Protein AF-A0A2P5MV17-F1 (afdb_monomer_lite)

pLDDT: mean 78.32, std 15.2, range [37.12, 91.5]

Secondary structure (DSSP, 8-state):
-------EE-HHHHHHHHT--HHHHHHHHHHTSSPPPSEETTEEEEHHHHHHHHHHHHHHHTTS--

Radius of gyration: 13.16 Å; chains: 1; bounding box: 39×28×30 Å

Foldseek 3Di:
DDPPDQDKDALVNVCVVVVHDSVVVVVCVVVVVADAAPDVVVGIHGPVVRVVSVVVVVVVVVVVPD

Sequence (66 aa):
MTAKEKEFLKINDMVEKLGVTRTQFWRMRKAGEVPQPVIRNPQMWLASQIKEFYERRVKKEDVETL

Structure (mmCIF, N/CA/C/O backbone):
data_AF-A0A2P5MV17-F1
#
_entry.id   AF-A0A2P5MV17-F1
#
loop_
_atom_site.group_PDB
_atom_site.id
_atom_site.type_symbol
_atom_site.label_atom_id
_atom_site.label_alt_id
_atom_site.label_comp_id
_atom_site.label_asym_id
_atom_site.label_entity_id
_atom_site.label_seq_id
_atom_site.pdbx_PDB_ins_code
_atom_site.Cartn_x
_atom_site.Cartn_y
_atom_site.Cartn_z
_atom_site.occupancy
_atom_site.B_iso_or_equiv
_atom_site.auth_seq_id
_atom_site.auth_comp_id
_atom_site.auth_asym_id
_atom_site.auth_atom_id
_atom_site.pdbx_PDB_model_num
ATOM 1 N N . MET A 1 1 ? 7.102 18.946 -20.008 1.00 37.12 1 MET A N 1
ATOM 2 C CA . MET A 1 1 ? 7.195 17.476 -20.132 1.00 37.12 1 MET A CA 1
ATOM 3 C C . MET A 1 1 ? 7.452 16.910 -18.744 1.00 37.12 1 MET A C 1
ATOM 5 O O . MET A 1 1 ? 8.594 16.874 -18.315 1.00 37.12 1 MET A O 1
ATOM 9 N N . THR A 1 2 ? 6.411 16.585 -17.981 1.00 45.97 2 THR A N 1
ATOM 10 C CA . THR A 1 2 ? 6.582 16.010 -16.640 1.00 45.97 2 THR A CA 1
ATOM 11 C C . THR A 1 2 ? 6.769 14.511 -16.794 1.00 45.97 2 THR A C 1
ATOM 13 O O . THR A 1 2 ? 5.827 13.792 -17.128 1.00 45.97 2 THR A O 1
ATOM 16 N N . ALA A 1 3 ? 8.007 14.051 -16.613 1.00 50.03 3 ALA A N 1
ATOM 17 C CA . ALA A 1 3 ? 8.317 12.647 -16.410 1.00 50.03 3 ALA A CA 1
ATOM 18 C C . ALA A 1 3 ? 7.480 12.173 -15.218 1.00 50.03 3 ALA A C 1
ATOM 20 O O . ALA A 1 3 ? 7.835 12.439 -14.080 1.00 50.03 3 ALA A O 1
ATOM 21 N N . LYS A 1 4 ? 6.305 11.582 -15.468 1.00 55.25 4 LYS A N 1
ATOM 22 C CA . LYS A 1 4 ? 5.488 10.989 -14.408 1.00 55.25 4 LYS A CA 1
ATOM 23 C C . LYS A 1 4 ? 6.263 9.790 -13.898 1.00 55.25 4 LYS A C 1
ATOM 25 O O . LYS A 1 4 ? 6.302 8.733 -14.527 1.00 55.25 4 LYS A O 1
ATOM 30 N N . GLU A 1 5 ? 6.963 10.065 -12.815 1.00 56.62 5 GLU A N 1
ATOM 31 C CA . GLU A 1 5 ? 7.859 9.199 -12.089 1.00 56.62 5 GLU A CA 1
ATOM 32 C C . GLU A 1 5 ? 7.189 7.839 -11.903 1.00 56.62 5 GLU A C 1
ATOM 34 O O . GLU A 1 5 ? 6.127 7.708 -11.291 1.00 56.62 5 GLU A O 1
ATOM 39 N N . LYS A 1 6 ? 7.798 6.804 -12.487 1.00 66.81 6 LYS A N 1
ATOM 40 C CA . LYS A 1 6 ? 7.469 5.418 -12.161 1.00 66.81 6 LYS A CA 1
ATOM 41 C C . LYS A 1 6 ? 8.052 5.131 -10.780 1.00 66.81 6 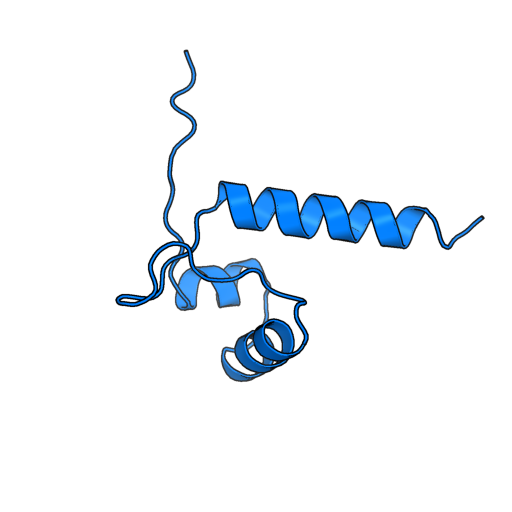LYS A C 1
ATOM 43 O O . LYS A 1 6 ? 9.028 4.400 -10.656 1.00 66.81 6 LYS A O 1
ATOM 48 N N . GLU A 1 7 ? 7.498 5.768 -9.754 1.00 81.88 7 GLU A N 1
ATOM 49 C CA . GLU A 1 7 ? 7.878 5.497 -8.376 1.00 81.88 7 GLU A CA 1
ATOM 50 C C . GLU A 1 7 ? 7.355 4.115 -8.004 1.00 81.88 7 GLU A C 1
ATOM 52 O O . GLU A 1 7 ? 6.149 3.845 -8.048 1.00 81.88 7 GLU A O 1
ATOM 57 N N . PHE A 1 8 ? 8.282 3.218 -7.682 1.00 85.81 8 PHE A N 1
ATOM 58 C CA . PHE A 1 8 ? 7.961 1.895 -7.178 1.00 85.81 8 PHE A CA 1
ATOM 59 C C . PHE A 1 8 ? 7.912 1.943 -5.654 1.00 85.81 8 PHE A C 1
ATOM 61 O O . PHE A 1 8 ? 8.924 2.157 -4.993 1.00 85.81 8 PHE A O 1
ATOM 68 N N . LEU A 1 9 ? 6.729 1.699 -5.108 1.00 87.31 9 LEU A N 1
ATOM 69 C CA . LEU A 1 9 ? 6.474 1.560 -3.684 1.00 87.31 9 LEU A CA 1
ATOM 70 C C . LEU A 1 9 ? 6.718 0.110 -3.270 1.00 87.31 9 LEU A C 1
ATOM 72 O O . LEU A 1 9 ? 6.245 -0.829 -3.924 1.00 87.31 9 LEU A O 1
ATOM 76 N N . LYS A 1 10 ? 7.443 -0.086 -2.170 1.00 89.62 10 LYS A N 1
ATOM 77 C CA . LYS A 1 10 ? 7.587 -1.393 -1.523 1.00 89.62 10 LYS A CA 1
ATOM 78 C C . LYS A 1 10 ? 6.471 -1.575 -0.502 1.00 89.62 10 LYS A C 1
ATOM 80 O O . LYS A 1 10 ? 5.697 -0.668 -0.224 1.00 89.62 10 LYS A O 1
ATOM 85 N N . ILE A 1 11 ? 6.412 -2.759 0.108 1.00 88.25 11 ILE A N 1
ATOM 86 C CA . ILE A 1 11 ? 5.437 -3.046 1.171 1.00 88.25 11 ILE A CA 1
ATOM 87 C C . ILE A 1 11 ? 5.509 -2.003 2.296 1.00 88.25 11 ILE A C 1
ATOM 89 O O . ILE A 1 11 ? 4.460 -1.603 2.779 1.00 88.25 11 ILE A O 1
ATOM 93 N N . ASN A 1 12 ? 6.706 -1.562 2.699 1.00 89.25 12 ASN A N 1
ATOM 94 C CA . ASN A 1 12 ? 6.857 -0.569 3.770 1.00 89.25 12 ASN A CA 1
ATOM 95 C C . ASN A 1 12 ? 6.203 0.768 3.393 1.00 89.25 12 ASN A C 1
ATOM 97 O O . ASN A 1 12 ? 5.321 1.230 4.108 1.00 89.25 12 ASN A O 1
ATOM 101 N N . ASP A 1 13 ? 6.510 1.295 2.206 1.00 89.19 13 ASP A N 1
ATOM 102 C CA . ASP A 1 13 ? 5.880 2.522 1.714 1.00 89.19 13 ASP A CA 1
ATOM 103 C C . ASP A 1 13 ? 4.359 2.375 1.602 1.00 89.19 13 ASP A C 1
ATOM 105 O O . ASP A 1 13 ? 3.611 3.298 1.908 1.00 89.19 13 ASP A O 1
ATOM 109 N N . MET A 1 14 ? 3.880 1.199 1.182 1.00 86.81 14 MET A N 1
ATOM 110 C CA . MET A 1 14 ? 2.450 0.910 1.093 1.00 86.81 14 MET A CA 1
ATOM 111 C C . MET A 1 14 ? 1.770 0.962 2.461 1.00 86.81 14 MET A C 1
ATOM 113 O O . MET A 1 14 ? 0.702 1.554 2.582 1.00 86.81 14 MET A O 1
ATOM 117 N N . VAL A 1 15 ? 2.354 0.335 3.483 1.00 90.06 15 VAL A N 1
ATOM 118 C CA . VAL A 1 15 ? 1.754 0.315 4.824 1.00 90.06 15 VAL A CA 1
ATOM 119 C C . VAL A 1 15 ? 1.804 1.690 5.483 1.00 90.06 15 VAL A C 1
ATOM 121 O O . VAL A 1 15 ? 0.821 2.085 6.101 1.00 90.06 15 VAL A O 1
ATOM 124 N N . GLU A 1 16 ? 2.882 2.448 5.274 1.00 88.62 16 GLU A N 1
ATOM 125 C CA . GLU A 1 16 ? 3.015 3.823 5.765 1.00 88.62 16 GLU A CA 1
ATOM 126 C C . GLU A 1 16 ? 2.018 4.761 5.080 1.00 88.62 16 GLU A C 1
ATOM 128 O O . GLU A 1 16 ? 1.285 5.483 5.750 1.00 88.62 16 GLU A O 1
ATOM 133 N N . LYS A 1 17 ? 1.913 4.697 3.748 1.00 83.38 17 LYS A N 1
ATOM 134 C CA . LYS A 1 17 ? 1.015 5.556 2.963 1.00 83.38 17 LYS A CA 1
ATOM 135 C C . LYS A 1 17 ? -0.461 5.299 3.247 1.00 83.38 17 LYS A C 1
ATOM 137 O O . LYS A 1 17 ? -1.273 6.210 3.136 1.00 83.38 17 LYS A O 1
ATOM 142 N N . LEU A 1 18 ? -0.801 4.059 3.582 1.00 82.12 18 LEU A N 1
ATOM 143 C CA . LEU A 1 18 ? -2.160 3.658 3.932 1.00 82.12 18 LEU A CA 1
ATOM 144 C C . LEU A 1 18 ? -2.444 3.773 5.432 1.00 82.12 18 LEU A C 1
ATOM 146 O O . LEU A 1 18 ? -3.594 3.621 5.831 1.00 82.12 18 LEU A O 1
ATOM 150 N N . GLY A 1 19 ? -1.425 4.011 6.263 1.00 86.06 19 GLY A N 1
ATOM 151 C CA . GLY A 1 19 ? -1.566 4.037 7.719 1.00 86.06 19 GLY A CA 1
ATOM 152 C C . GLY A 1 19 ? -2.036 2.702 8.309 1.00 86.06 19 GLY A C 1
ATOM 153 O O . GLY A 1 19 ? -2.667 2.680 9.363 1.00 86.06 19 GLY A O 1
ATOM 154 N N . VAL A 1 20 ? -1.767 1.584 7.629 1.00 87.81 20 VAL A N 1
ATOM 155 C CA . VAL A 1 20 ? -2.192 0.241 8.056 1.00 87.81 20 VAL A CA 1
ATOM 156 C C . VAL A 1 20 ? -0.999 -0.587 8.500 1.00 87.81 20 VAL A C 1
ATOM 158 O O . VAL A 1 20 ? 0.141 -0.320 8.149 1.00 87.81 20 VAL A O 1
ATOM 161 N N . THR A 1 21 ? -1.238 -1.666 9.234 1.00 91.06 21 THR A N 1
ATOM 162 C CA . THR A 1 21 ? -0.187 -2.651 9.521 1.00 91.06 21 THR A CA 1
ATOM 163 C C . THR A 1 21 ? 0.055 -3.579 8.325 1.00 91.06 21 THR A C 1
ATOM 165 O O . THR A 1 21 ? -0.838 -3.813 7.507 1.00 91.06 21 THR A O 1
ATOM 168 N N . ARG A 1 22 ? 1.236 -4.216 8.247 1.00 89.44 22 ARG A N 1
ATOM 169 C CA . ARG A 1 22 ? 1.532 -5.245 7.219 1.00 89.44 22 ARG A CA 1
ATOM 170 C C . ARG A 1 22 ? 0.479 -6.351 7.180 1.00 89.44 22 ARG A C 1
ATOM 172 O O . ARG A 1 22 ? 0.084 -6.779 6.101 1.00 89.44 22 ARG A O 1
ATOM 179 N N . THR A 1 23 ? -0.001 -6.804 8.335 1.00 91.50 23 THR A N 1
ATOM 180 C CA . THR A 1 23 ? -1.037 -7.844 8.410 1.00 91.50 23 THR A CA 1
ATOM 181 C C . THR A 1 23 ? -2.359 -7.371 7.808 1.00 91.50 23 THR A C 1
ATOM 183 O O . THR A 1 23 ? -2.973 -8.109 7.038 1.00 91.50 23 THR A O 1
ATOM 186 N N . GLN A 1 24 ? -2.785 -6.141 8.114 1.00 89.69 24 GLN A N 1
ATOM 187 C CA . GLN A 1 24 ? -3.982 -5.542 7.517 1.00 89.69 24 GLN A CA 1
ATOM 188 C C . GLN A 1 24 ? -3.820 -5.375 6.009 1.00 89.69 24 GLN A C 1
ATOM 190 O O . GLN A 1 24 ? -4.690 -5.814 5.266 1.00 89.69 24 GLN A O 1
ATOM 195 N N . PHE A 1 25 ? -2.675 -4.872 5.550 1.00 90.50 25 PHE A N 1
ATOM 196 C CA . PHE A 1 25 ? -2.365 -4.764 4.127 1.00 90.50 25 PHE A CA 1
ATOM 197 C C . PHE A 1 25 ? -2.521 -6.100 3.392 1.00 90.50 25 PHE A C 1
ATOM 199 O O . PHE A 1 25 ? -3.134 -6.166 2.330 1.00 90.50 25 PHE A O 1
ATOM 206 N N . TRP A 1 26 ? -2.033 -7.198 3.975 1.00 89.56 26 TRP A N 1
ATOM 207 C CA . TRP A 1 26 ? -2.205 -8.531 3.397 1.00 89.56 26 TRP A CA 1
ATOM 208 C C . TRP A 1 26 ? -3.657 -9.014 3.387 1.00 89.56 26 TRP A C 1
ATOM 210 O O . TRP A 1 26 ? -4.058 -9.679 2.429 1.00 89.56 26 TRP A O 1
ATOM 220 N N . ARG A 1 27 ? -4.450 -8.685 4.416 1.00 90.38 27 ARG A N 1
ATOM 221 C CA . ARG A 1 27 ? -5.896 -8.963 4.436 1.00 90.38 27 ARG A CA 1
ATOM 222 C C . ARG A 1 27 ? -6.613 -8.182 3.339 1.00 90.38 27 ARG A C 1
ATOM 224 O O . ARG A 1 27 ? -7.297 -8.802 2.535 1.00 90.38 27 ARG A O 1
ATOM 231 N N . MET A 1 28 ? -6.356 -6.880 3.237 1.00 87.69 28 MET A N 1
ATOM 232 C CA . MET A 1 28 ? -6.895 -6.004 2.193 1.00 87.69 28 MET A CA 1
ATOM 233 C C . MET A 1 28 ? -6.494 -6.498 0.795 1.00 87.69 28 MET A C 1
ATOM 235 O O . MET A 1 28 ? -7.323 -6.618 -0.101 1.00 87.69 28 MET A O 1
ATOM 239 N N . ARG A 1 29 ? -5.238 -6.917 0.606 1.00 89.12 29 ARG A N 1
ATOM 240 C CA . ARG A 1 29 ? -4.757 -7.527 -0.644 1.00 89.12 29 ARG A CA 1
ATOM 241 C C . ARG A 1 29 ? -5.493 -8.824 -0.974 1.00 89.12 29 ARG A C 1
ATOM 243 O O . ARG A 1 29 ? -5.815 -9.050 -2.136 1.00 89.12 29 ARG A O 1
ATOM 250 N N . LYS A 1 30 ? -5.763 -9.686 0.012 1.00 87.25 30 LYS A N 1
ATOM 251 C CA . LYS A 1 30 ? -6.579 -10.898 -0.191 1.00 87.25 30 LYS A CA 1
ATOM 252 C C . LYS A 1 30 ? -8.038 -10.566 -0.511 1.00 87.25 30 LYS A C 1
ATOM 254 O O . LYS A 1 30 ? -8.624 -11.252 -1.337 1.00 87.25 30 LYS A O 1
ATOM 259 N N . ALA A 1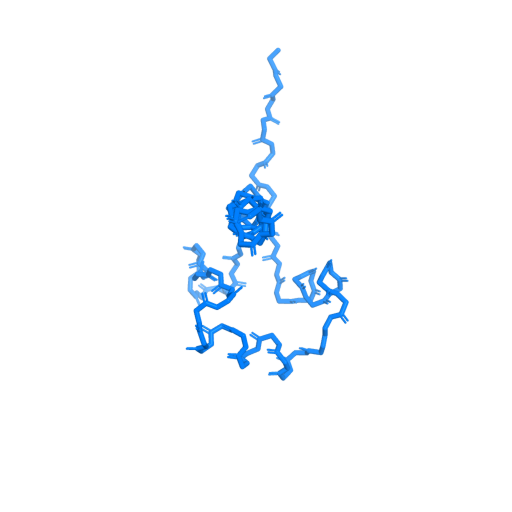 31 ? -8.585 -9.519 0.098 1.00 86.75 31 ALA A N 1
ATOM 260 C CA . ALA A 1 31 ? -9.941 -9.033 -0.141 1.00 86.75 31 ALA A CA 1
ATOM 261 C C . ALA A 1 31 ? -10.099 -8.276 -1.477 1.00 86.75 31 ALA A C 1
ATOM 263 O O . ALA A 1 31 ? -11.212 -7.931 -1.859 1.00 86.75 31 ALA A O 1
ATOM 264 N N . GLY A 1 32 ? -9.005 -8.008 -2.204 1.00 84.00 32 GLY A N 1
ATOM 265 C CA . GLY A 1 32 ? -9.043 -7.204 -3.431 1.00 84.00 32 GLY A CA 1
ATOM 266 C C . GLY A 1 32 ? -9.208 -5.701 -3.171 1.00 84.00 32 GLY A C 1
ATOM 267 O O . GLY A 1 32 ? -9.631 -4.955 -4.050 1.00 84.00 32 GLY A O 1
ATOM 268 N N . GLU A 1 33 ? -8.884 -5.244 -1.964 1.00 84.12 33 GLU A N 1
ATOM 269 C CA . GLU A 1 33 ? -8.847 -3.834 -1.552 1.00 84.12 33 GLU A CA 1
ATOM 270 C C . GLU 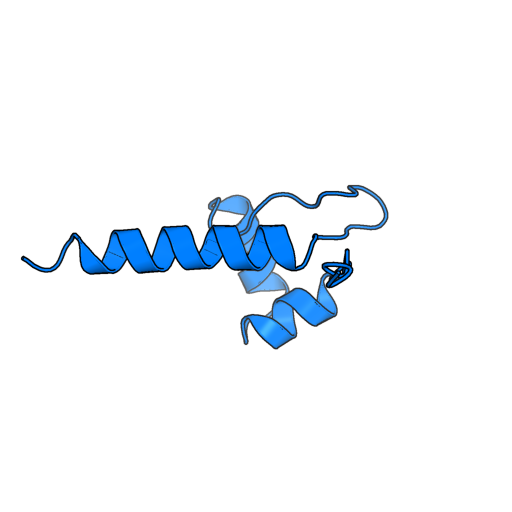A 1 33 ? -7.485 -3.178 -1.782 1.00 84.12 33 GLU A C 1
ATOM 272 O O . GLU A 1 33 ? -7.346 -1.970 -1.654 1.00 84.12 33 GLU A O 1
ATOM 277 N N . VAL A 1 34 ? -6.473 -3.959 -2.146 1.00 85.12 34 VAL A N 1
ATOM 278 C CA . VAL A 1 34 ? -5.165 -3.457 -2.568 1.00 85.12 34 VAL A CA 1
ATOM 279 C C . VAL A 1 34 ? -4.836 -4.103 -3.908 1.00 85.12 34 VAL A C 1
ATOM 281 O O . VAL A 1 34 ? -5.013 -5.319 -4.057 1.00 85.12 34 VAL A O 1
ATOM 284 N N . PRO A 1 35 ? -4.335 -3.339 -4.890 1.00 86.94 35 PRO A N 1
ATOM 285 C CA . PRO A 1 35 ? -4.037 -3.890 -6.198 1.00 86.94 35 PRO A CA 1
ATOM 286 C C . PRO A 1 35 ? -2.841 -4.850 -6.150 1.00 86.94 35 PRO A C 1
ATOM 288 O O . PRO A 1 35 ? -2.014 -4.842 -5.232 1.00 86.94 35 PRO A O 1
ATOM 291 N N . GLN A 1 36 ? -2.730 -5.693 -7.175 1.00 87.44 36 GLN A N 1
ATOM 292 C CA . GLN A 1 36 ? -1.606 -6.616 -7.288 1.00 87.44 36 GLN A CA 1
ATOM 293 C C . GLN A 1 36 ? -0.288 -5.854 -7.507 1.00 87.44 36 GLN A C 1
ATOM 295 O O . GLN A 1 36 ? -0.285 -4.793 -8.138 1.00 87.44 36 GLN A O 1
ATOM 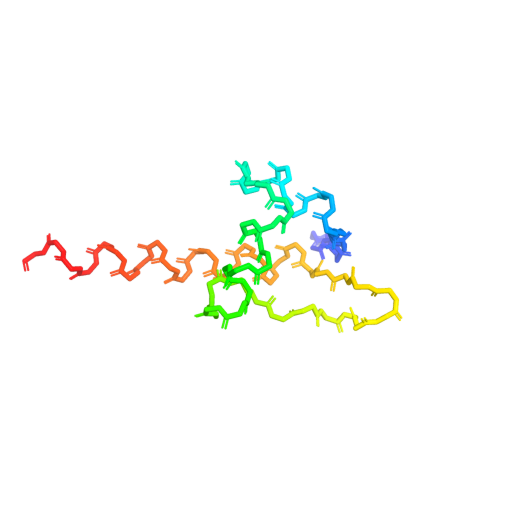300 N N . PRO A 1 37 ? 0.836 -6.379 -6.995 1.00 89.31 37 PRO A N 1
ATOM 301 C CA . PRO A 1 37 ? 2.142 -5.803 -7.266 1.00 89.31 37 PRO A CA 1
ATOM 302 C C . PRO A 1 37 ? 2.469 -5.934 -8.756 1.00 89.31 37 PRO A C 1
ATOM 304 O O . PRO A 1 37 ? 2.191 -6.960 -9.380 1.00 89.31 37 PRO A O 1
ATOM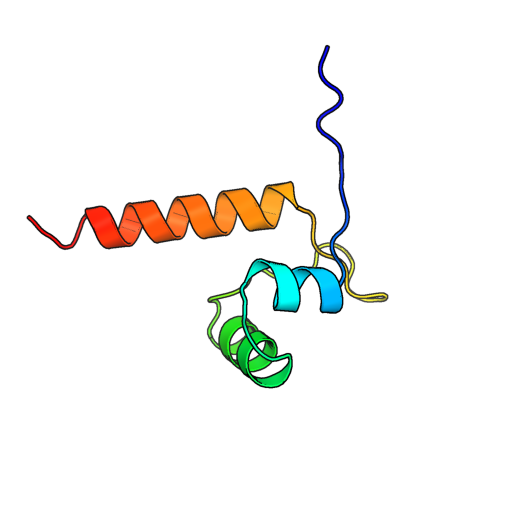 307 N N . VAL A 1 38 ? 3.091 -4.897 -9.306 1.00 87.75 38 VAL A N 1
ATOM 308 C CA . VAL A 1 38 ? 3.546 -4.844 -10.701 1.00 87.75 38 VAL A CA 1
ATOM 309 C C . VAL A 1 38 ? 4.746 -5.769 -10.894 1.00 87.75 38 VAL A C 1
ATOM 311 O O . VAL A 1 38 ? 4.835 -6.479 -11.892 1.00 87.75 38 VAL A O 1
ATOM 314 N N . ILE A 1 39 ? 5.633 -5.827 -9.899 1.00 84.75 39 ILE A N 1
ATOM 315 C CA . ILE A 1 39 ? 6.741 -6.783 -9.840 1.00 84.75 39 ILE A CA 1
ATOM 316 C C . ILE A 1 39 ? 6.431 -7.765 -8.717 1.00 84.75 39 ILE A C 1
ATOM 318 O O . ILE A 1 39 ? 6.194 -7.349 -7.590 1.00 84.75 39 ILE A O 1
ATOM 322 N N . ARG A 1 40 ? 6.390 -9.070 -9.004 1.00 79.69 40 ARG A N 1
ATOM 323 C CA . ARG A 1 40 ? 6.007 -10.091 -8.008 1.00 79.69 40 ARG A CA 1
ATOM 324 C C . ARG A 1 40 ? 7.148 -10.486 -7.069 1.00 79.69 40 ARG A C 1
ATOM 326 O O . ARG A 1 40 ? 6.868 -10.873 -5.934 1.00 79.69 40 ARG A O 1
ATOM 333 N N . ASN A 1 41 ? 8.396 -10.391 -7.531 1.00 82.94 41 ASN A N 1
ATOM 334 C CA . ASN A 1 41 ? 9.591 -10.692 -6.746 1.00 82.94 41 ASN A CA 1
ATOM 335 C C . ASN A 1 41 ? 10.799 -9.860 -7.247 1.00 82.94 41 ASN A C 1
ATOM 337 O O . ASN A 1 41 ? 11.276 -10.136 -8.346 1.00 82.94 41 ASN A O 1
ATOM 341 N N . PRO A 1 42 ? 11.285 -8.850 -6.497 1.00 77.88 42 PRO A N 1
ATOM 342 C CA . PRO A 1 42 ? 10.730 -8.347 -5.241 1.00 77.88 42 PRO A CA 1
ATOM 343 C C . PRO A 1 42 ? 9.346 -7.730 -5.450 1.00 77.88 42 PRO A C 1
ATOM 345 O O . PRO A 1 42 ? 9.038 -7.226 -6.525 1.00 77.88 42 PRO A O 1
ATOM 348 N N . GLN A 1 43 ? 8.513 -7.757 -4.416 1.00 84.56 43 GLN A N 1
ATOM 349 C CA . GLN A 1 43 ? 7.162 -7.211 -4.494 1.00 84.56 43 GLN A CA 1
ATOM 350 C C . GLN A 1 43 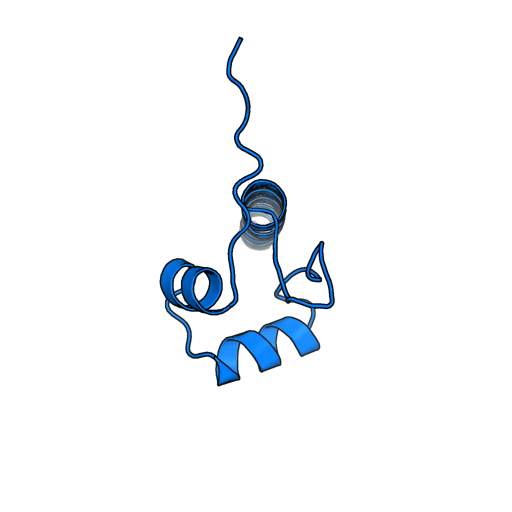? 7.166 -5.681 -4.536 1.00 84.56 43 GLN A C 1
ATOM 352 O O . GLN A 1 43 ? 7.534 -5.040 -3.551 1.00 84.56 43 GLN A O 1
ATOM 357 N N . MET A 1 44 ? 6.756 -5.111 -5.671 1.00 89.38 44 MET A N 1
ATOM 358 C CA . MET A 1 44 ? 6.715 -3.661 -5.881 1.00 89.38 44 MET A CA 1
ATOM 359 C C . MET A 1 44 ? 5.429 -3.224 -6.570 1.00 89.38 44 MET A C 1
ATOM 361 O O . MET A 1 44 ? 4.938 -3.886 -7.488 1.00 89.38 44 MET A O 1
ATOM 365 N N . TRP A 1 45 ? 4.919 -2.070 -6.161 1.00 89.75 45 TRP A N 1
ATOM 366 C CA . TRP A 1 45 ? 3.725 -1.437 -6.705 1.00 89.75 45 TRP A CA 1
ATOM 367 C C . TRP A 1 45 ? 4.095 -0.120 -7.366 1.00 89.75 45 TRP A C 1
ATOM 369 O O . TRP A 1 45 ? 4.930 0.609 -6.852 1.00 89.75 45 TRP A O 1
ATOM 379 N N . LEU A 1 46 ? 3.456 0.221 -8.480 1.00 89.19 46 LEU A N 1
ATOM 380 C CA . LEU A 1 46 ? 3.604 1.562 -9.044 1.00 89.19 46 LEU A CA 1
ATOM 381 C C . LEU A 1 46 ? 2.754 2.549 -8.246 1.00 89.19 46 LEU A C 1
ATOM 383 O O . LEU A 1 46 ? 1.550 2.336 -8.103 1.00 89.19 46 LEU A O 1
ATOM 387 N N . ALA A 1 47 ? 3.344 3.656 -7.800 1.00 86.19 47 ALA A N 1
ATOM 388 C CA . ALA A 1 47 ? 2.633 4.716 -7.092 1.00 86.19 47 ALA A CA 1
ATOM 389 C C . ALA A 1 47 ? 1.416 5.218 -7.884 1.00 86.19 47 ALA A C 1
ATOM 391 O O . ALA A 1 47 ? 0.352 5.430 -7.304 1.00 86.19 47 ALA A O 1
ATOM 392 N N . SER A 1 48 ? 1.533 5.322 -9.214 1.00 85.38 48 SER A N 1
ATOM 393 C CA . SER A 1 48 ? 0.418 5.692 -10.095 1.00 85.38 48 SER A CA 1
ATOM 394 C C . SER A 1 48 ? -0.733 4.683 -10.041 1.00 85.38 48 SER A C 1
ATOM 396 O O . SER A 1 48 ? -1.880 5.090 -9.908 1.00 85.38 48 SER A O 1
ATOM 398 N N . GLN A 1 49 ? -0.433 3.378 -10.050 1.00 86.50 49 GLN A N 1
ATOM 399 C CA . GLN A 1 49 ? -1.451 2.324 -9.957 1.00 86.50 49 GLN A CA 1
ATOM 400 C C . GLN A 1 49 ? -2.181 2.377 -8.615 1.00 86.50 49 GLN A C 1
ATOM 402 O O . GLN A 1 49 ? -3.395 2.199 -8.560 1.00 86.50 49 GLN A O 1
ATOM 407 N N . ILE A 1 50 ? -1.442 2.606 -7.527 1.00 85.19 50 ILE A N 1
ATOM 408 C CA . ILE A 1 50 ? -2.029 2.747 -6.193 1.00 85.19 50 ILE A CA 1
ATOM 409 C C . ILE A 1 50 ? -2.954 3.955 -6.155 1.00 85.19 50 ILE A C 1
ATOM 411 O O . ILE A 1 50 ? -4.106 3.823 -5.752 1.00 85.19 50 ILE A O 1
ATOM 415 N N . LYS A 1 51 ? -2.473 5.107 -6.628 1.00 84.19 51 LYS A N 1
ATOM 416 C CA . LYS A 1 51 ? -3.256 6.338 -6.681 1.00 84.19 51 LYS A CA 1
ATOM 417 C C . LYS A 1 51 ? -4.561 6.131 -7.456 1.00 84.19 51 LYS A C 1
ATOM 419 O O . LYS A 1 51 ? -5.629 6.360 -6.903 1.00 84.19 51 LYS A O 1
ATOM 424 N N . GLU A 1 52 ? -4.484 5.593 -8.673 1.00 84.44 52 GLU A N 1
ATOM 425 C CA . GLU A 1 52 ? -5.667 5.315 -9.493 1.00 84.44 52 GLU A CA 1
ATOM 426 C C . GLU A 1 52 ? -6.633 4.326 -8.831 1.00 84.44 52 GLU A C 1
ATOM 428 O O . GLU A 1 52 ? -7.849 4.476 -8.940 1.00 84.44 52 GLU A O 1
ATOM 433 N N . PHE A 1 53 ? -6.112 3.307 -8.145 1.00 84.88 53 PHE A N 1
ATOM 434 C CA . PHE A 1 53 ? -6.937 2.317 -7.462 1.00 84.88 53 PHE A CA 1
ATOM 435 C C . PHE A 1 53 ? -7.768 2.952 -6.340 1.00 84.88 53 PHE A C 1
ATOM 437 O O . PHE A 1 53 ? -8.975 2.716 -6.263 1.00 84.88 53 PHE A O 1
ATOM 444 N N . TYR A 1 54 ? -7.142 3.785 -5.506 1.00 79.12 54 TYR A N 1
ATOM 445 C CA . TYR A 1 54 ? -7.837 4.478 -4.422 1.00 79.12 54 TYR A CA 1
ATOM 446 C C . TYR A 1 54 ? -8.752 5.592 -4.937 1.00 79.12 54 TYR A C 1
ATOM 448 O O . TYR A 1 54 ? -9.878 5.702 -4.463 1.00 79.12 54 TYR A O 1
ATOM 456 N N . GLU A 1 55 ? -8.356 6.341 -5.971 1.00 82.38 55 GLU A N 1
ATOM 457 C CA . GLU A 1 55 ? -9.239 7.325 -6.619 1.00 82.38 55 GLU A CA 1
ATOM 458 C C . GLU A 1 55 ? -10.518 6.672 -7.174 1.00 82.38 55 GLU A C 1
ATOM 460 O O . GLU A 1 55 ? -11.601 7.250 -7.086 1.00 82.38 55 GLU A O 1
ATOM 465 N N . ARG A 1 56 ? -10.433 5.445 -7.707 1.00 77.25 56 ARG A N 1
ATOM 466 C CA . ARG A 1 56 ? -11.616 4.680 -8.146 1.00 77.25 56 ARG A CA 1
ATOM 467 C C . ARG A 1 56 ? -12.489 4.197 -6.988 1.00 77.25 56 ARG A C 1
ATOM 469 O O . ARG A 1 56 ? -13.691 4.049 -7.182 1.00 77.25 56 ARG A O 1
ATOM 476 N N . ARG A 1 57 ? -11.901 3.914 -5.823 1.00 71.44 57 ARG A N 1
ATOM 477 C CA . ARG A 1 57 ? -12.629 3.490 -4.616 1.00 71.44 57 ARG A CA 1
ATOM 478 C C . ARG A 1 57 ? -13.387 4.651 -3.981 1.00 71.44 57 ARG A C 1
ATOM 480 O O . ARG A 1 57 ? -14.584 4.513 -3.774 1.00 71.44 57 ARG A O 1
ATOM 487 N N . VAL A 1 58 ? -12.736 5.802 -3.810 1.00 66.25 58 VAL A N 1
ATOM 488 C CA . VAL A 1 58 ? -13.379 7.025 -3.295 1.00 66.25 58 VAL A CA 1
ATOM 489 C C . VAL A 1 58 ? -14.576 7.415 -4.167 1.00 66.25 58 VAL A C 1
ATOM 491 O O . VAL A 1 58 ? -15.651 7.697 -3.657 1.00 66.25 58 VAL A O 1
ATOM 494 N N . LYS A 1 59 ? -14.442 7.319 -5.497 1.00 59.97 59 LYS A N 1
ATOM 495 C CA . LYS A 1 59 ? -15.559 7.569 -6.425 1.00 59.97 59 LYS A CA 1
ATOM 496 C C . LYS A 1 59 ? -16.715 6.571 -6.328 1.00 59.97 59 LYS A C 1
ATOM 498 O O . LYS A 1 59 ? -17.781 6.869 -6.846 1.00 59.97 59 LYS A O 1
ATOM 503 N N . LYS A 1 60 ? -16.512 5.384 -5.751 1.00 56.62 60 LYS A N 1
ATOM 504 C CA . LYS A 1 60 ? -17.598 4.424 -5.512 1.00 56.62 60 LYS A CA 1
ATOM 505 C C . LYS A 1 60 ? -18.354 4.734 -4.224 1.00 56.62 60 LYS A C 1
ATOM 507 O O . LYS A 1 60 ? -19.570 4.617 -4.231 1.00 56.62 60 LYS A O 1
ATOM 512 N N . GLU A 1 61 ? -17.658 5.170 -3.176 1.00 52.25 61 GLU A N 1
ATOM 513 C CA . GLU A 1 61 ? -18.295 5.561 -1.908 1.00 52.25 61 GLU A CA 1
ATOM 514 C C . GLU A 1 61 ? -19.139 6.839 -2.043 1.00 52.25 61 GLU A C 1
ATOM 516 O O . GLU A 1 61 ? -20.190 6.941 -1.419 1.00 52.25 61 GLU A O 1
ATOM 521 N N . ASP A 1 62 ? -18.763 7.761 -2.936 1.00 49.28 62 ASP A N 1
ATOM 522 C CA . ASP A 1 62 ? -19.543 8.983 -3.206 1.00 49.28 62 ASP A CA 1
ATOM 523 C C . ASP A 1 62 ? -20.860 8.720 -3.974 1.00 49.28 62 ASP A C 1
ATOM 525 O O . ASP A 1 62 ? -21.748 9.566 -4.006 1.00 49.28 62 ASP A O 1
ATOM 529 N N . VAL A 1 63 ? -21.019 7.541 -4.592 1.00 50.19 63 VAL A N 1
ATOM 530 C CA . VAL A 1 63 ? -22.217 7.184 -5.381 1.00 50.19 63 VAL A CA 1
ATOM 531 C C . VAL A 1 63 ? -23.274 6.448 -4.545 1.00 50.19 63 VAL A C 1
ATOM 533 O O . VAL A 1 63 ? -24.429 6.385 -4.952 1.00 50.19 63 VAL A O 1
ATOM 536 N N . GLU A 1 64 ? -22.928 5.937 -3.360 1.00 46.19 64 GLU A N 1
ATOM 537 C CA . GLU A 1 64 ? -23.879 5.262 -2.456 1.00 46.19 64 GLU A CA 1
ATOM 538 C C . GLU A 1 64 ? -24.536 6.203 -1.425 1.00 46.19 64 GLU A C 1
ATOM 540 O O . GLU A 1 64 ? -25.260 5.735 -0.550 1.00 46.19 64 GLU A O 1
ATOM 545 N N . THR A 1 65 ? -24.340 7.526 -1.534 1.00 47.97 65 THR A N 1
ATOM 546 C CA . THR A 1 65 ? -24.981 8.522 -0.645 1.00 47.97 65 THR A CA 1
ATOM 547 C C . THR A 1 65 ? -25.855 9.530 -1.407 1.00 47.97 65 THR A C 1
ATOM 549 O O . THR A 1 65 ? -25.715 10.739 -1.223 1.00 47.97 65 THR A O 1
ATOM 552 N N . LEU A 1 66 ? -26.765 9.051 -2.264 1.00 39.47 66 LEU A N 1
ATOM 553 C CA . LEU A 1 66 ? -27.866 9.851 -2.827 1.00 39.47 66 LEU A CA 1
ATOM 554 C C . LEU A 1 66 ? -29.186 9.079 -2.810 1.00 39.47 66 LEU A C 1
ATOM 556 O O . LEU A 1 66 ? -29.195 7.920 -3.282 1.00 39.47 66 LEU A O 1
#